Protein AF-A0A9J5YJF2-F1 (afdb_monomer_lite)

Secondary structure (DSSP, 8-state):
---------------PPP---SSS----------TT--------PPPPSS--SSHHHHHHHHHHHHHHHHHHHHHHHHHHT----EEE--TT-SSPEEES-HHHHHHHHHHHHHHHHHT-

Structure (mmCIF, N/CA/C/O backbone):
data_AF-A0A9J5YJF2-F1
#
_entry.id   AF-A0A9J5YJF2-F1
#
loop_
_atom_site.group_PDB
_atom_site.id
_atom_site.type_symbol
_atom_site.label_atom_id
_atom_site.label_alt_id
_atom_site.label_comp_id
_atom_site.label_asym_id
_atom_site.label_entity_id
_atom_site.label_seq_id
_atom_site.pdbx_PDB_ins_code
_atom_site.Cartn_x
_atom_site.Cartn_y
_atom_site.Cartn_z
_atom_site.occupancy
_atom_site.B_iso_or_equiv
_atom_site.auth_seq_id
_atom_site.auth_comp_id
_atom_site.auth_asym_id
_atom_site.auth_atom_id
_atom_site.pdbx_PDB_model_num
ATOM 1 N N . MET A 1 1 ? 11.697 30.701 18.323 1.00 33.25 1 MET A N 1
ATOM 2 C CA . MET A 1 1 ? 12.365 30.904 17.021 1.00 33.25 1 MET A CA 1
ATOM 3 C C . MET A 1 1 ? 13.288 29.719 16.757 1.00 33.25 1 MET A C 1
ATOM 5 O O . MET A 1 1 ? 14.218 29.516 17.514 1.00 33.25 1 MET A O 1
ATOM 9 N N . ILE A 1 2 ? 12.909 28.908 15.764 1.00 35.19 2 ILE A N 1
ATOM 10 C CA . ILE A 1 2 ? 13.701 28.063 14.846 1.00 35.19 2 ILE A CA 1
ATOM 11 C C . ILE A 1 2 ? 14.996 27.413 15.381 1.00 35.19 2 ILE A C 1
ATOM 13 O O . ILE A 1 2 ? 16.031 28.057 15.508 1.00 35.19 2 ILE A O 1
ATOM 17 N N . HIS A 1 3 ? 14.948 26.087 15.540 1.00 31.38 3 HIS A N 1
ATOM 18 C CA . HIS A 1 3 ? 16.114 25.196 15.555 1.00 31.38 3 HIS A CA 1
ATOM 19 C C . HIS A 1 3 ? 16.617 24.929 14.124 1.00 31.38 3 HIS A C 1
ATOM 21 O O . HIS A 1 3 ? 15.805 24.555 13.275 1.00 31.38 3 HIS A O 1
ATOM 27 N N . PRO A 1 4 ? 17.941 24.970 13.873 1.00 45.94 4 PRO A N 1
ATOM 28 C CA . PRO A 1 4 ? 18.526 24.256 12.747 1.00 45.94 4 PRO A CA 1
ATOM 29 C C . PRO A 1 4 ? 19.746 23.440 13.198 1.00 45.94 4 PRO A C 1
ATOM 31 O O . PRO A 1 4 ? 20.885 23.884 13.116 1.00 45.94 4 PRO A O 1
ATOM 34 N N . TYR A 1 5 ? 19.508 22.209 13.640 1.00 37.59 5 TYR A N 1
ATOM 35 C CA . TYR A 1 5 ? 20.526 21.161 13.637 1.00 37.59 5 TYR A CA 1
ATOM 36 C C . TYR A 1 5 ? 19.923 19.957 12.931 1.00 37.59 5 TYR A C 1
ATOM 38 O O . TYR A 1 5 ? 19.208 19.187 13.551 1.00 37.59 5 TYR A O 1
ATOM 46 N N . LEU A 1 6 ? 20.170 19.834 11.625 1.00 34.56 6 LEU A N 1
ATOM 47 C CA . LEU A 1 6 ? 20.184 18.549 10.918 1.00 34.56 6 LEU A CA 1
ATOM 48 C C . LEU A 1 6 ? 20.951 18.711 9.589 1.00 34.56 6 LEU A C 1
ATOM 50 O O . LEU A 1 6 ? 20.425 18.582 8.489 1.00 34.56 6 LEU A O 1
ATOM 54 N N . ASN A 1 7 ? 22.240 19.025 9.713 1.00 38.19 7 ASN A N 1
ATOM 55 C CA . ASN A 1 7 ? 23.231 18.616 8.725 1.00 38.19 7 ASN A CA 1
ATOM 56 C C . ASN A 1 7 ? 23.476 17.124 8.958 1.00 38.19 7 ASN A C 1
ATOM 58 O O . ASN A 1 7 ? 24.159 16.807 9.920 1.00 38.19 7 ASN A O 1
ATOM 62 N N . LEU A 1 8 ? 22.928 16.223 8.139 1.00 35.22 8 LEU A N 1
ATOM 63 C CA . LEU A 1 8 ? 23.430 14.848 8.006 1.00 35.22 8 LEU A CA 1
ATOM 64 C C . LEU A 1 8 ? 22.941 14.237 6.680 1.00 35.22 8 LEU A C 1
ATOM 66 O O . LEU A 1 8 ? 21.756 13.995 6.473 1.00 35.22 8 LEU A O 1
ATOM 70 N N . PHE A 1 9 ? 23.917 13.969 5.811 1.00 32.31 9 PHE A N 1
ATOM 71 C CA . PHE A 1 9 ? 23.898 12.983 4.727 1.00 32.31 9 PHE A CA 1
ATOM 72 C C . PHE A 1 9 ? 22.922 13.201 3.560 1.00 32.31 9 PHE A C 1
ATOM 74 O O . PHE A 1 9 ? 21.979 12.446 3.325 1.00 32.31 9 PHE A O 1
ATOM 81 N N . GLN A 1 10 ? 23.278 14.155 2.693 1.00 34.59 10 GLN A N 1
ATOM 82 C CA . GLN A 1 10 ? 22.983 14.020 1.267 1.00 34.59 10 GLN A CA 1
ATOM 83 C C . GLN A 1 10 ? 23.737 12.798 0.720 1.00 34.59 10 GLN A C 1
ATOM 85 O O . GLN A 1 10 ? 24.946 12.843 0.499 1.00 34.59 10 GLN A O 1
ATOM 90 N N . ASN A 1 11 ? 23.016 11.692 0.535 1.00 36.47 11 ASN A N 1
ATOM 91 C CA . ASN A 1 11 ? 23.520 10.463 -0.075 1.00 36.47 11 ASN A CA 1
ATOM 92 C C . ASN A 1 11 ? 23.958 10.720 -1.528 1.00 36.47 11 ASN A C 1
ATOM 94 O O . ASN A 1 11 ? 23.170 10.614 -2.467 1.00 36.47 11 ASN A O 1
ATOM 98 N N . ARG A 1 12 ? 25.235 11.064 -1.708 1.00 37.47 12 ARG A N 1
ATOM 99 C CA . ARG A 1 12 ? 25.910 11.223 -2.999 1.00 37.47 12 ARG A CA 1
ATOM 100 C C . ARG A 1 12 ? 26.502 9.869 -3.406 1.00 37.47 12 ARG A C 1
ATOM 102 O O . ARG A 1 12 ? 27.660 9.591 -3.123 1.00 37.47 12 ARG A O 1
ATOM 109 N N . LEU A 1 13 ? 25.710 9.001 -4.037 1.00 38.19 13 LEU A N 1
ATOM 110 C CA . LEU A 1 13 ? 26.242 7.778 -4.648 1.00 38.19 13 LEU A CA 1
ATOM 111 C C . LEU A 1 13 ? 26.834 8.137 -6.021 1.00 38.19 13 LEU A C 1
ATOM 113 O O . LEU A 1 13 ? 26.092 8.456 -6.948 1.00 38.19 13 LEU A O 1
ATOM 117 N N . ILE A 1 14 ? 28.163 8.122 -6.148 1.00 42.97 14 ILE A N 1
ATOM 118 C CA . ILE A 1 14 ? 28.860 8.329 -7.426 1.00 42.97 14 ILE A CA 1
ATOM 119 C C . ILE A 1 14 ? 29.181 6.951 -8.012 1.00 42.97 14 ILE A C 1
ATOM 121 O O . ILE A 1 14 ? 30.022 6.236 -7.477 1.00 42.97 14 ILE A O 1
ATOM 125 N N . LEU A 1 15 ? 28.530 6.577 -9.116 1.00 41.81 15 LEU A N 1
ATOM 126 C CA . LEU A 1 15 ? 28.962 5.449 -9.946 1.00 41.81 15 LEU A CA 1
ATOM 127 C C . LEU A 1 15 ? 29.658 6.005 -11.188 1.00 41.81 15 LEU A C 1
ATOM 129 O O . LEU A 1 15 ? 29.008 6.523 -12.095 1.00 41.81 15 LEU A O 1
ATOM 133 N N . GLY A 1 16 ? 30.987 5.916 -11.214 1.00 34.94 16 GLY A N 1
ATOM 134 C CA . GLY A 1 16 ? 31.781 6.254 -12.392 1.00 34.94 16 GLY A CA 1
ATOM 135 C C . GLY A 1 16 ? 31.724 5.124 -13.417 1.00 34.94 16 GLY A C 1
ATOM 136 O O . GLY A 1 16 ? 31.980 3.970 -13.079 1.00 34.94 16 GLY A O 1
ATOM 137 N N . LYS A 1 17 ? 31.408 5.437 -14.678 1.00 42.09 17 LYS A N 1
ATOM 138 C CA . LYS A 1 17 ? 31.687 4.528 -15.797 1.00 42.09 17 LYS A CA 1
ATOM 139 C C . LYS A 1 17 ? 33.017 4.917 -16.431 1.00 42.09 17 LYS A C 1
ATOM 141 O O . LYS A 1 17 ? 33.224 6.074 -16.777 1.00 42.09 17 LYS A O 1
ATOM 146 N N . TYR A 1 18 ? 3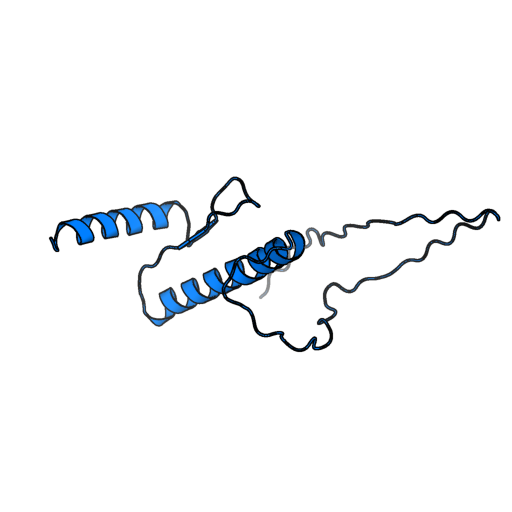3.897 3.937 -16.582 1.00 38.47 18 TYR A N 1
ATOM 147 C CA . TYR A 1 18 ? 35.182 4.067 -17.262 1.00 38.47 18 TYR A CA 1
ATOM 148 C C . TYR A 1 18 ? 35.030 3.734 -18.752 1.00 38.47 18 TYR A C 1
ATOM 150 O O . TYR A 1 18 ? 34.337 2.777 -19.105 1.00 38.47 18 TYR A O 1
ATOM 158 N N . LYS A 1 19 ? 35.698 4.493 -19.628 1.00 44.03 19 LYS A N 1
ATOM 159 C CA . LYS A 1 19 ? 35.888 4.133 -21.038 1.00 44.03 19 LYS A CA 1
ATOM 160 C C . LYS A 1 19 ? 37.356 4.344 -21.413 1.00 44.03 19 LYS A C 1
ATOM 162 O O . LYS A 1 19 ? 37.832 5.474 -21.404 1.00 44.03 19 LYS A O 1
ATOM 167 N N . SER A 1 20 ? 38.053 3.251 -21.725 1.00 38.44 20 SER A N 1
ATOM 168 C CA . SER A 1 20 ? 39.411 3.273 -22.284 1.00 38.44 20 SER A CA 1
ATOM 169 C C . SER A 1 20 ? 39.363 3.550 -23.782 1.00 38.44 20 SER A C 1
ATOM 171 O O . SER A 1 20 ? 38.505 3.001 -24.475 1.00 38.44 20 SER A O 1
ATOM 173 N N . ASN A 1 21 ? 40.295 4.350 -24.295 1.00 47.34 21 ASN A N 1
ATOM 174 C CA . ASN A 1 21 ? 40.607 4.391 -25.720 1.00 47.34 21 ASN A CA 1
ATOM 175 C C . ASN A 1 21 ? 42.133 4.415 -25.902 1.00 47.34 21 ASN A C 1
ATOM 177 O O . ASN A 1 21 ? 42.834 5.030 -25.100 1.00 47.34 21 ASN A O 1
ATOM 181 N N . ASN A 1 22 ? 42.621 3.764 -26.960 1.00 53.06 22 ASN A N 1
ATOM 182 C CA . ASN A 1 22 ? 44.011 3.342 -27.198 1.00 53.06 22 ASN A CA 1
ATOM 183 C C . ASN A 1 22 ? 45.071 4.455 -27.319 1.00 53.06 22 ASN A C 1
ATOM 185 O O . ASN A 1 22 ? 46.227 4.156 -27.584 1.00 53.06 22 ASN A O 1
ATOM 189 N N . ASN A 1 23 ? 44.720 5.717 -27.077 1.00 54.06 23 ASN A N 1
ATOM 190 C CA . ASN A 1 23 ? 45.652 6.841 -27.088 1.00 54.06 23 ASN A CA 1
ATOM 191 C C . ASN A 1 23 ? 45.575 7.584 -25.747 1.00 54.06 23 ASN A C 1
ATOM 193 O O . ASN A 1 23 ? 45.065 8.700 -25.702 1.00 54.06 23 ASN A O 1
ATOM 197 N N . ASN A 1 24 ? 46.003 6.920 -24.663 1.00 48.81 24 ASN A N 1
ATOM 198 C CA . ASN A 1 24 ? 46.395 7.433 -23.334 1.00 48.81 24 ASN A CA 1
ATOM 199 C C . ASN A 1 24 ? 45.870 8.821 -22.899 1.00 48.81 24 ASN A C 1
ATOM 201 O O . ASN A 1 24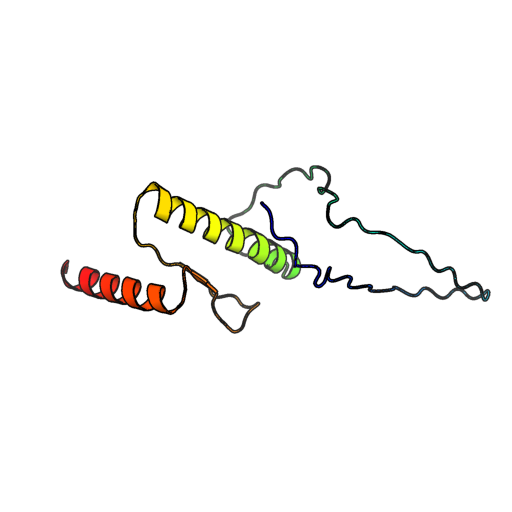 ? 46.617 9.642 -22.370 1.00 48.81 24 ASN A O 1
ATOM 205 N N . LYS A 1 25 ? 44.572 9.087 -23.064 1.00 41.56 25 LYS A N 1
ATOM 206 C CA . LYS A 1 25 ? 43.917 10.298 -22.567 1.00 41.56 25 LYS A CA 1
ATOM 207 C C . LYS A 1 25 ? 42.673 9.893 -21.791 1.00 41.56 25 LYS A C 1
ATOM 209 O O . LYS A 1 25 ? 41.634 9.584 -22.366 1.00 41.56 25 LYS A O 1
ATOM 214 N N . VAL A 1 26 ? 42.805 9.872 -20.468 1.00 41.47 26 VAL A N 1
ATOM 215 C CA . VAL A 1 26 ? 41.693 9.663 -19.536 1.00 41.47 26 VAL A CA 1
ATOM 216 C C . VAL A 1 26 ? 41.007 11.013 -19.337 1.00 41.47 26 VAL A C 1
ATOM 218 O O . VAL A 1 26 ? 41.597 11.925 -18.765 1.00 41.47 26 VAL A O 1
ATOM 221 N N . ILE A 1 27 ? 39.781 11.165 -19.838 1.00 39.94 27 ILE A N 1
ATOM 222 C CA . ILE A 1 27 ? 38.960 12.360 -19.608 1.00 39.94 27 ILE A CA 1
ATOM 223 C C . ILE A 1 27 ? 37.934 12.014 -18.524 1.00 39.94 27 ILE A C 1
ATOM 225 O O . ILE A 1 27 ? 37.120 11.108 -18.699 1.00 39.94 27 ILE A O 1
ATOM 229 N N . LEU A 1 28 ? 38.000 12.714 -17.389 1.00 39.44 28 LEU A N 1
ATOM 230 C CA . LEU A 1 28 ? 36.980 12.668 -16.342 1.00 39.44 28 LEU A CA 1
ATOM 231 C C . LEU A 1 28 ? 35.817 13.574 -16.756 1.00 39.44 28 LEU A C 1
ATOM 233 O O . LEU A 1 28 ? 35.844 14.775 -16.512 1.00 39.44 28 LEU A O 1
ATOM 237 N N . GLU A 1 29 ? 34.788 13.000 -17.368 1.00 41.25 29 GLU A N 1
ATOM 238 C CA . GLU A 1 29 ? 33.528 13.712 -17.600 1.00 41.25 29 GLU A CA 1
ATOM 239 C C . GLU A 1 29 ? 32.682 13.675 -16.315 1.00 41.25 29 GLU A C 1
ATOM 241 O O . GLU A 1 29 ? 32.047 12.668 -15.985 1.00 41.25 29 GLU A O 1
ATOM 246 N N . GLN A 1 30 ? 32.695 14.769 -15.546 1.00 38.19 30 GLN A N 1
ATOM 247 C CA . GLN A 1 30 ? 31.791 14.963 -14.410 1.00 38.19 30 GLN A CA 1
ATOM 248 C C . GLN A 1 30 ? 30.397 15.337 -14.923 1.00 38.19 30 GLN A C 1
ATOM 250 O O . GLN A 1 30 ? 30.139 16.479 -15.292 1.00 38.19 30 GLN A O 1
ATOM 255 N N . THR A 1 31 ? 29.460 14.392 -14.890 1.00 42.34 31 THR A N 1
ATOM 256 C CA . THR A 1 31 ? 28.042 14.693 -15.122 1.00 42.34 31 THR A CA 1
ATOM 257 C C . THR A 1 31 ? 27.339 14.935 -13.786 1.00 42.34 31 THR A C 1
ATOM 259 O O . THR A 1 31 ? 27.174 14.037 -12.961 1.00 42.34 31 THR A O 1
ATOM 262 N N . HIS A 1 32 ? 26.923 16.179 -13.545 1.00 35.44 32 HIS A N 1
ATOM 263 C CA . HIS A 1 32 ? 26.027 16.515 -12.441 1.00 35.44 32 HIS A CA 1
ATOM 264 C C . HIS A 1 32 ? 24.595 16.130 -12.828 1.00 35.44 32 HIS A C 1
ATOM 266 O O . HIS A 1 32 ? 23.934 16.847 -13.575 1.00 35.44 32 HIS A O 1
ATOM 272 N N . ILE A 1 33 ? 24.088 15.010 -12.311 1.00 43.03 33 ILE A N 1
ATOM 273 C CA . ILE A 1 33 ? 22.655 14.706 -12.401 1.00 43.03 33 ILE A CA 1
ATOM 274 C C . ILE A 1 33 ? 21.963 15.401 -11.226 1.00 43.03 33 ILE A C 1
ATOM 276 O O . ILE A 1 33 ? 22.083 14.981 -10.075 1.00 43.03 33 ILE A O 1
ATOM 280 N N . SER A 1 34 ? 21.242 16.483 -11.516 1.00 38.84 34 SER A N 1
ATOM 281 C CA . SER A 1 34 ? 20.263 17.053 -10.588 1.00 38.84 34 SER A CA 1
ATOM 282 C C . SER A 1 34 ? 19.181 16.005 -10.304 1.00 38.84 34 SER A C 1
ATOM 284 O O . SER A 1 34 ? 18.462 15.590 -11.210 1.00 38.84 34 SER A O 1
ATOM 286 N N . LEU A 1 35 ? 19.021 15.596 -9.040 1.00 44.09 35 LEU A N 1
ATOM 287 C CA . LEU A 1 35 ? 17.933 14.706 -8.596 1.00 44.09 35 LEU A CA 1
ATOM 288 C C . LEU A 1 35 ? 16.536 15.364 -8.672 1.00 44.09 35 LEU A C 1
ATOM 290 O O . LEU A 1 35 ? 15.544 14.734 -8.311 1.00 44.09 35 LEU A O 1
ATOM 294 N N . TYR A 1 36 ? 16.448 16.601 -9.176 1.00 42.12 36 TYR A N 1
ATOM 295 C CA . TYR A 1 36 ? 15.204 17.332 -9.422 1.00 42.12 36 TYR A CA 1
ATOM 296 C C . TYR A 1 36 ? 15.021 17.732 -10.892 1.00 42.12 36 TYR A C 1
ATOM 298 O O . TYR A 1 36 ? 14.314 18.697 -11.180 1.00 42.12 36 TYR A O 1
ATOM 306 N N . SER A 1 37 ? 15.588 16.990 -11.853 1.00 39.88 37 SER A N 1
ATOM 307 C CA . SER A 1 37 ? 15.015 17.035 -13.202 1.00 39.88 37 SER A CA 1
ATOM 308 C C . SER A 1 37 ? 13.624 16.402 -13.123 1.00 39.88 37 SER A C 1
ATOM 310 O O . SER A 1 37 ? 13.497 15.179 -13.008 1.00 39.88 37 SER A O 1
ATOM 312 N N . SER A 1 38 ? 12.571 17.219 -13.137 1.00 47.41 38 SER A N 1
ATOM 313 C CA . SER A 1 38 ? 11.246 16.712 -13.481 1.00 47.41 38 SER A CA 1
ATOM 314 C C . SER A 1 38 ? 11.399 16.005 -14.832 1.00 47.41 38 SER A C 1
ATOM 316 O O . SER A 1 38 ? 11.910 16.617 -15.773 1.00 47.41 38 SER A O 1
ATOM 318 N N . PRO A 1 39 ? 11.082 14.701 -14.944 1.00 49.62 39 PRO A N 1
ATOM 319 C CA . PRO A 1 39 ? 11.144 14.061 -16.240 1.00 49.62 39 PRO A CA 1
ATOM 320 C C . PRO A 1 39 ? 10.165 14.817 -17.133 1.00 49.62 39 PRO A C 1
ATOM 322 O O . PRO A 1 39 ? 8.973 14.883 -16.817 1.00 49.62 39 PRO A O 1
ATOM 325 N N . LEU A 1 40 ? 10.711 15.428 -18.192 1.00 46.34 40 LEU A N 1
ATOM 326 C CA . LEU A 1 40 ? 10.000 15.958 -19.353 1.00 46.34 40 LEU A CA 1
ATOM 327 C C . LEU A 1 40 ? 8.745 15.123 -19.575 1.00 46.34 40 LEU A C 1
ATOM 329 O O . LEU A 1 40 ? 8.845 13.898 -19.536 1.00 46.34 40 LEU A O 1
ATOM 333 N N . ALA A 1 41 ? 7.594 15.780 -19.734 1.00 49.59 41 ALA A N 1
ATOM 334 C CA . ALA A 1 41 ? 6.273 15.167 -19.787 1.00 49.59 41 ALA A CA 1
ATOM 335 C C . ALA A 1 41 ? 6.200 14.023 -20.817 1.00 49.59 41 ALA A C 1
ATOM 337 O O . ALA A 1 41 ? 5.735 14.195 -21.939 1.00 49.59 41 ALA A O 1
ATOM 338 N N . MET A 1 42 ? 6.643 12.830 -20.417 1.00 55.62 42 MET A N 1
ATOM 339 C CA . MET A 1 42 ? 6.353 11.582 -21.091 1.00 55.62 42 MET A CA 1
ATOM 340 C C . MET A 1 42 ? 4.851 11.418 -20.964 1.00 55.62 42 MET A C 1
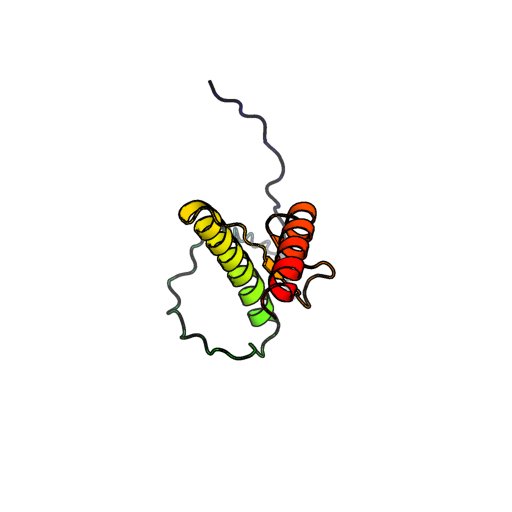ATOM 342 O O . MET A 1 42 ? 4.315 11.327 -19.852 1.00 55.62 42 MET A O 1
ATOM 346 N N . SER A 1 43 ? 4.175 11.435 -22.108 1.00 59.47 43 SER A N 1
ATOM 347 C CA . SER A 1 43 ? 2.769 11.083 -22.223 1.00 59.47 43 SER A CA 1
ATOM 348 C C . SER A 1 43 ? 2.484 9.879 -21.327 1.00 59.47 43 SER A C 1
ATOM 350 O O . SER A 1 43 ? 3.133 8.835 -21.436 1.00 59.47 43 SER A O 1
ATOM 352 N N . ARG A 1 44 ? 1.559 10.040 -20.377 1.00 72.56 44 ARG A N 1
ATOM 353 C CA . ARG A 1 44 ? 1.170 8.956 -19.476 1.00 72.56 44 ARG A CA 1
ATOM 354 C C . ARG A 1 44 ? 0.513 7.866 -20.315 1.00 72.56 44 ARG A C 1
ATOM 356 O O . ARG A 1 44 ? -0.647 8.007 -20.690 1.00 72.56 44 ARG A O 1
ATOM 363 N N . ASN A 1 45 ? 1.241 6.792 -20.600 1.00 78.88 45 ASN A N 1
ATOM 364 C CA . ASN A 1 45 ? 0.656 5.625 -21.246 1.00 78.88 45 ASN A CA 1
ATOM 365 C C . ASN A 1 45 ? -0.443 5.047 -20.347 1.00 78.88 45 ASN A C 1
ATOM 367 O O . ASN A 1 45 ? -0.281 4.952 -19.124 1.00 78.88 45 ASN A O 1
ATOM 371 N N . LYS A 1 46 ? -1.574 4.676 -20.956 1.00 84.62 46 LYS A N 1
ATOM 372 C CA . LYS A 1 46 ? -2.669 4.000 -20.257 1.00 84.62 46 LYS A CA 1
ATOM 373 C C . LYS A 1 46 ? -2.128 2.716 -19.628 1.00 84.62 46 LYS A C 1
ATOM 375 O O . LYS A 1 46 ? -1.518 1.893 -20.303 1.00 84.62 46 LYS A O 1
ATOM 380 N N . VAL A 1 47 ? -2.344 2.558 -18.327 1.00 85.25 47 VAL A N 1
ATOM 381 C CA . VAL A 1 47 ? -1.945 1.353 -17.596 1.00 85.25 47 VAL A CA 1
ATOM 382 C C . VAL A 1 47 ? -2.943 0.238 -17.899 1.00 85.25 47 VAL A C 1
ATOM 384 O O . VAL A 1 47 ? -4.147 0.437 -17.758 1.00 85.25 47 VAL A O 1
ATOM 387 N N . ILE A 1 48 ? -2.435 -0.934 -18.277 1.00 91.25 48 ILE A N 1
ATOM 388 C CA . ILE A 1 48 ? -3.207 -2.179 -18.338 1.00 91.25 48 ILE A CA 1
ATOM 389 C C . ILE A 1 48 ? -3.210 -2.800 -16.933 1.00 91.25 48 ILE A C 1
ATOM 391 O O . ILE A 1 48 ? -2.171 -2.839 -16.269 1.00 91.25 48 ILE A O 1
ATOM 395 N N . PHE A 1 49 ? -4.370 -3.255 -16.455 1.00 91.25 49 PHE A N 1
ATOM 396 C CA . PHE A 1 49 ? -4.511 -3.920 -15.154 1.00 91.25 49 PHE A CA 1
ATOM 397 C C . PHE A 1 49 ? -4.138 -5.405 -15.241 1.00 91.25 49 PHE A C 1
ATOM 399 O O . PHE A 1 49 ? -4.955 -6.286 -15.003 1.00 91.25 49 PHE A O 1
ATOM 406 N N . SER A 1 50 ? -2.886 -5.665 -15.597 1.00 94.75 50 SER A N 1
ATOM 407 C CA . SER A 1 50 ? -2.269 -6.990 -15.633 1.00 94.75 50 SER A CA 1
ATOM 408 C C . SER A 1 50 ? -0.906 -6.947 -14.940 1.00 94.75 50 SER A C 1
ATOM 410 O O . SER A 1 50 ? -0.427 -5.876 -14.538 1.00 94.75 50 SER A O 1
ATOM 412 N N . LEU A 1 51 ? -0.263 -8.107 -14.787 1.00 93.12 51 LEU A N 1
ATOM 413 C CA . LEU A 1 51 ? 1.126 -8.156 -14.343 1.00 93.12 51 LEU A CA 1
ATOM 414 C C . LEU A 1 51 ? 2.005 -7.366 -15.329 1.00 93.12 51 LEU A C 1
ATOM 416 O O . LEU A 1 51 ? 1.844 -7.456 -16.543 1.00 93.12 51 LEU A O 1
ATOM 420 N N . ILE A 1 52 ? 2.919 -6.550 -14.799 1.00 95.00 52 ILE A N 1
ATOM 421 C CA . ILE A 1 52 ? 3.947 -5.896 -15.614 1.00 95.00 52 ILE A CA 1
ATOM 422 C C . ILE A 1 52 ? 5.040 -6.935 -15.834 1.00 95.00 52 ILE A C 1
ATOM 424 O O . ILE A 1 52 ? 5.735 -7.264 -14.878 1.00 95.00 52 ILE A O 1
ATOM 428 N N . GLU A 1 53 ? 5.187 -7.444 -17.054 1.00 95.88 53 GLU A N 1
ATOM 429 C CA . GLU A 1 53 ? 6.129 -8.532 -17.358 1.00 95.88 53 GLU A CA 1
ATOM 430 C C . GLU A 1 53 ? 7.589 -8.140 -17.090 1.00 95.88 53 GLU A C 1
ATOM 432 O O . GLU A 1 53 ? 8.331 -8.863 -16.420 1.00 95.88 53 GLU A O 1
ATOM 437 N N . ASN A 1 54 ? 7.988 -6.937 -17.519 1.00 94.44 54 ASN A N 1
ATOM 438 C CA . ASN A 1 54 ? 9.330 -6.417 -17.280 1.00 94.44 54 ASN A CA 1
ATOM 439 C C . ASN A 1 54 ? 9.571 -6.193 -15.776 1.00 94.44 54 ASN A C 1
ATOM 441 O O . ASN A 1 54 ? 8.905 -5.380 -15.133 1.00 94.44 54 ASN A O 1
ATOM 445 N N . GLU A 1 55 ? 10.552 -6.895 -15.208 1.00 96.06 55 GLU A N 1
ATOM 446 C CA . GLU A 1 55 ? 10.832 -6.851 -13.773 1.00 96.06 55 GLU A CA 1
ATOM 447 C C . GLU A 1 55 ? 11.293 -5.475 -13.277 1.00 96.06 55 GLU A C 1
ATOM 449 O O . GLU A 1 55 ? 10.877 -5.038 -12.198 1.00 96.06 55 GLU A O 1
ATOM 454 N N . THR A 1 56 ? 12.123 -4.773 -14.049 1.00 95.81 56 THR A N 1
ATOM 455 C CA . THR A 1 56 ? 12.617 -3.438 -13.693 1.00 95.81 56 THR A CA 1
ATOM 456 C C . THR A 1 56 ? 11.464 -2.441 -13.639 1.00 95.81 56 THR A C 1
ATOM 458 O O . THR A 1 56 ? 11.307 -1.734 -12.636 1.00 95.81 56 THR A O 1
ATOM 461 N N . ASP A 1 57 ? 10.605 -2.440 -14.658 1.00 93.88 57 ASP A N 1
ATOM 462 C CA . ASP A 1 57 ? 9.423 -1.575 -14.709 1.00 93.88 57 ASP A CA 1
ATOM 463 C C . ASP A 1 57 ? 8.422 -1.934 -13.613 1.00 93.88 57 ASP A C 1
ATOM 465 O O . ASP A 1 57 ? 7.867 -1.049 -12.953 1.00 93.88 57 ASP A O 1
ATOM 469 N N . ARG A 1 58 ? 8.241 -3.232 -13.345 1.00 95.25 58 ARG A N 1
ATOM 470 C CA . ARG A 1 58 ? 7.407 -3.728 -12.247 1.00 95.25 58 ARG A CA 1
ATOM 471 C C . ARG A 1 58 ? 7.927 -3.243 -10.896 1.00 95.25 58 ARG A C 1
ATOM 473 O O . ARG A 1 58 ? 7.135 -2.754 -10.089 1.00 95.25 58 ARG A O 1
ATOM 480 N N . LYS A 1 59 ? 9.244 -3.269 -10.666 1.00 95.31 59 LYS A N 1
ATOM 481 C CA . LYS A 1 59 ? 9.883 -2.778 -9.432 1.00 95.31 59 LYS A CA 1
ATOM 482 C C . LYS A 1 59 ? 9.743 -1.265 -9.272 1.00 95.31 59 LYS A C 1
ATOM 484 O O . LYS A 1 59 ? 9.432 -0.791 -8.176 1.00 95.31 59 LYS A O 1
ATOM 489 N N . VAL A 1 60 ? 9.929 -0.492 -10.343 1.00 94.81 60 VAL A N 1
ATOM 490 C CA . VAL A 1 60 ? 9.728 0.971 -10.331 1.00 94.81 60 VAL A CA 1
ATOM 491 C C . VAL A 1 60 ? 8.258 1.316 -10.085 1.00 94.81 60 VAL A C 1
ATOM 493 O O . VAL A 1 60 ? 7.952 2.177 -9.254 1.00 94.81 60 VAL A O 1
ATOM 496 N N . SER A 1 61 ? 7.347 0.620 -10.763 1.00 94.44 61 SER A N 1
ATOM 497 C CA . SER A 1 61 ? 5.903 0.766 -10.597 1.00 94.44 61 SER A CA 1
ATOM 498 C C . SER A 1 61 ? 5.470 0.432 -9.170 1.00 94.44 61 SER A C 1
ATOM 500 O O . SER A 1 61 ? 4.805 1.253 -8.541 1.00 94.44 61 SER A O 1
ATOM 502 N N . TYR A 1 62 ? 5.927 -0.695 -8.610 1.00 95.81 62 TYR A N 1
ATOM 503 C CA . TYR A 1 62 ? 5.712 -1.061 -7.208 1.00 95.81 62 TYR A CA 1
ATOM 504 C C . TYR A 1 62 ? 6.169 0.063 -6.277 1.00 95.81 62 TYR A C 1
ATOM 506 O O . TYR A 1 62 ? 5.373 0.553 -5.474 1.00 95.81 62 TYR A O 1
ATOM 514 N N . LYS A 1 63 ? 7.412 0.545 -6.431 1.00 94.81 63 LYS A N 1
ATOM 515 C CA . LYS A 1 63 ? 7.966 1.624 -5.597 1.00 94.81 63 LYS A CA 1
ATOM 516 C C . LYS A 1 63 ? 7.103 2.890 -5.617 1.00 94.81 63 LYS A C 1
ATOM 518 O O . LYS A 1 63 ? 6.867 3.473 -4.567 1.00 94.81 63 LYS A O 1
ATOM 523 N N . LYS A 1 64 ? 6.588 3.293 -6.779 1.00 94.75 64 LYS A N 1
ATOM 524 C CA . LYS A 1 64 ? 5.722 4.480 -6.896 1.00 94.75 64 LYS A CA 1
ATOM 525 C C . LYS A 1 64 ? 4.306 4.226 -6.364 1.00 94.75 64 LYS A C 1
ATOM 527 O O . LYS A 1 64 ? 3.772 5.046 -5.618 1.00 94.75 64 LYS A O 1
ATOM 532 N N . ARG A 1 65 ? 3.689 3.103 -6.744 1.00 95.44 65 ARG A N 1
ATOM 533 C CA . ARG A 1 65 ? 2.286 2.793 -6.430 1.00 95.44 65 ARG A CA 1
ATOM 534 C C . ARG A 1 65 ? 2.068 2.499 -4.953 1.00 95.44 65 ARG A C 1
ATO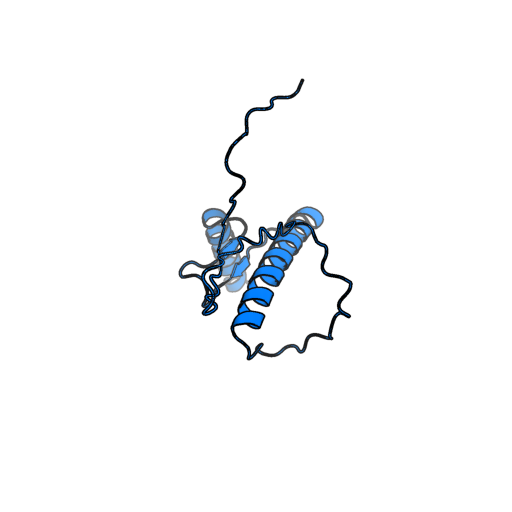M 536 O O . ARG A 1 65 ? 1.099 3.019 -4.415 1.00 95.44 65 ARG A O 1
ATOM 543 N N . HIS A 1 66 ? 2.947 1.742 -4.288 1.00 95.62 66 HIS A N 1
ATOM 544 C CA . HIS A 1 66 ? 2.749 1.435 -2.865 1.00 95.62 66 HIS A CA 1
ATOM 545 C C . HIS A 1 66 ? 2.826 2.707 -2.004 1.00 95.62 66 HIS A C 1
ATOM 547 O O . HIS A 1 66 ? 1.963 2.919 -1.163 1.00 95.62 66 HIS A O 1
ATOM 553 N N . ILE A 1 67 ? 3.764 3.621 -2.286 1.00 96.56 67 ILE A N 1
ATOM 554 C CA . ILE A 1 67 ? 3.829 4.930 -1.610 1.00 96.56 67 ILE A CA 1
ATOM 555 C C . ILE A 1 67 ? 2.542 5.728 -1.859 1.00 96.56 67 ILE A C 1
ATOM 557 O O . ILE A 1 67 ? 1.981 6.311 -0.934 1.00 96.56 67 ILE A O 1
ATOM 561 N N . GLY A 1 68 ? 2.061 5.759 -3.106 1.00 96.75 68 GLY A N 1
ATOM 562 C CA . GLY A 1 68 ? 0.813 6.442 -3.454 1.00 96.75 68 GLY A CA 1
ATOM 563 C C . GLY A 1 68 ? -0.415 5.847 -2.760 1.00 96.75 68 GLY A C 1
ATOM 564 O O . GLY A 1 68 ? -1.282 6.599 -2.319 1.00 96.75 68 GLY A O 1
ATOM 565 N N . LEU A 1 69 ? -0.473 4.521 -2.632 1.00 97.12 69 LEU A N 1
ATOM 566 C CA . LEU A 1 69 ? -1.524 3.805 -1.911 1.00 97.12 69 LEU A CA 1
ATOM 567 C C . LEU A 1 69 ? -1.529 4.191 -0.430 1.00 97.12 69 LEU A C 1
ATOM 569 O O . LEU A 1 69 ? -2.565 4.615 0.069 1.00 97.12 69 LEU A O 1
ATOM 573 N N . LEU A 1 70 ? -0.372 4.135 0.238 1.00 96.75 70 LEU A N 1
ATOM 574 C CA . LEU A 1 70 ? -0.257 4.479 1.659 1.00 96.75 70 LEU A CA 1
ATOM 575 C C . LEU A 1 70 ? -0.651 5.935 1.938 1.00 96.75 70 LEU A C 1
ATOM 577 O O . LEU A 1 70 ? -1.386 6.206 2.881 1.00 96.75 70 LEU A O 1
ATOM 581 N N . LYS A 1 71 ? -0.253 6.874 1.070 1.00 97.69 71 LYS A N 1
ATOM 582 C CA . LYS A 1 71 ? -0.677 8.282 1.183 1.00 97.69 71 LYS A CA 1
ATOM 583 C C . LYS A 1 71 ? -2.193 8.451 1.066 1.00 97.69 71 LYS A C 1
ATOM 585 O O . LYS A 1 71 ? -2.775 9.273 1.770 1.00 97.69 71 LYS A O 1
ATOM 590 N N . LYS A 1 72 ? -2.836 7.704 0.163 1.00 97.31 72 LYS A N 1
ATOM 591 C CA . LYS A 1 72 ? -4.297 7.733 0.015 1.00 97.31 72 LYS A CA 1
ATOM 592 C C . LYS A 1 72 ? -4.997 7.102 1.215 1.00 97.31 72 LYS A C 1
ATOM 594 O O . LYS A 1 72 ? -5.962 7.688 1.687 1.00 97.31 72 LYS A O 1
ATOM 599 N N . ALA A 1 73 ? -4.494 5.971 1.709 1.00 96.75 73 ALA A N 1
ATOM 600 C CA . ALA A 1 73 ? -5.013 5.307 2.902 1.00 96.75 73 ALA A CA 1
ATOM 601 C C . ALA A 1 73 ? -4.954 6.238 4.120 1.00 96.75 73 ALA A C 1
ATOM 603 O O . ALA A 1 73 ? -5.973 6.461 4.762 1.00 96.75 73 ALA A O 1
ATOM 604 N N . GLN A 1 74 ? -3.807 6.885 4.358 1.00 96.44 74 GLN A N 1
ATOM 605 C CA . GLN A 1 74 ? -3.661 7.874 5.427 1.00 96.44 74 GLN A CA 1
ATOM 606 C C . GLN A 1 74 ? -4.655 9.032 5.280 1.00 96.44 74 GLN A C 1
ATOM 608 O O . GLN A 1 74 ? -5.316 9.404 6.242 1.00 96.44 74 GLN A O 1
ATOM 613 N N . LYS A 1 75 ? -4.799 9.589 4.070 1.00 97.50 75 LYS A N 1
ATOM 614 C CA . LYS A 1 75 ? -5.757 10.675 3.832 1.00 97.50 75 LYS A CA 1
ATOM 615 C C . LYS A 1 75 ? -7.199 10.232 4.090 1.00 97.50 75 LYS A C 1
ATOM 617 O O . LYS A 1 75 ? -7.962 11.007 4.648 1.00 97.50 75 LYS A O 1
ATOM 622 N N . LEU A 1 76 ? -7.570 9.023 3.677 1.00 97.50 76 LEU A N 1
ATOM 623 C CA . LEU A 1 76 ? -8.914 8.489 3.882 1.00 97.50 76 LEU A CA 1
ATOM 624 C C . LEU A 1 76 ? -9.203 8.246 5.368 1.00 97.50 76 LEU A C 1
ATOM 626 O O . LEU A 1 76 ? -10.233 8.697 5.856 1.00 97.50 76 LEU A O 1
ATOM 630 N N . MET A 1 77 ? -8.261 7.625 6.083 1.00 95.94 77 MET A N 1
ATOM 631 C CA . MET A 1 77 ? -8.304 7.446 7.538 1.00 95.94 77 MET A CA 1
ATOM 632 C C . MET A 1 77 ? -8.539 8.780 8.256 1.00 95.94 77 MET A C 1
ATOM 634 O O . MET A 1 77 ? -9.405 8.866 9.116 1.00 95.94 77 MET A O 1
ATOM 638 N N . THR A 1 78 ? -7.825 9.842 7.865 1.00 95.81 78 THR A N 1
ATOM 639 C CA . THR A 1 78 ? -8.007 11.175 8.458 1.00 95.81 78 THR A CA 1
ATOM 640 C C . THR A 1 78 ? -9.324 11.844 8.059 1.00 95.81 78 THR A C 1
ATOM 642 O O . THR A 1 78 ? -9.973 12.432 8.909 1.00 95.81 78 THR A O 1
ATOM 645 N N . LEU A 1 79 ? -9.719 11.801 6.782 1.00 98.25 79 LEU A N 1
ATOM 646 C CA . LEU A 1 79 ? -10.909 12.523 6.305 1.00 98.25 79 LEU A CA 1
ATOM 647 C C . LEU A 1 79 ? -12.224 11.898 6.762 1.00 98.25 79 LEU A C 1
ATOM 649 O O . LEU A 1 79 ? -13.214 12.609 6.896 1.00 98.25 79 LEU A O 1
ATOM 653 N N . CYS A 1 80 ? -12.244 10.580 6.917 1.00 97.94 80 CYS A N 1
ATOM 654 C CA . CYS A 1 80 ? -13.446 9.847 7.288 1.00 97.94 80 CYS A CA 1
ATOM 655 C C . CYS A 1 80 ? -13.425 9.386 8.747 1.00 97.94 80 CYS A C 1
ATOM 657 O O . CYS A 1 80 ? -14.386 8.755 9.165 1.00 97.94 80 CYS A O 1
ATOM 659 N N . 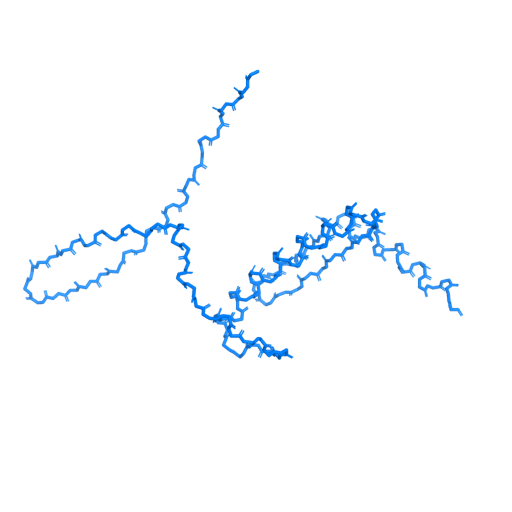GLU A 1 81 ? -12.349 9.666 9.490 1.00 96.38 81 GLU A N 1
ATOM 660 C CA . GLU A 1 81 ? -12.168 9.233 10.884 1.00 96.38 81 GLU A CA 1
ATOM 661 C C . GLU A 1 81 ? -12.357 7.713 11.063 1.00 96.38 81 GLU A C 1
ATOM 663 O O . GLU A 1 81 ? -12.938 7.239 12.035 1.00 96.38 81 GLU A O 1
ATOM 668 N N . VAL A 1 82 ? -11.860 6.931 10.098 1.00 93.25 82 VAL A N 1
ATOM 669 C CA . VAL A 1 82 ? -11.998 5.466 10.075 1.00 93.25 82 VAL A CA 1
ATOM 670 C C . VAL A 1 82 ? -10.687 4.769 10.421 1.00 93.25 82 VAL A C 1
ATOM 672 O O . VAL A 1 82 ? -9.630 5.153 9.925 1.00 93.25 82 VAL A O 1
ATOM 675 N N . GLU A 1 83 ? -10.747 3.692 11.208 1.00 91.25 83 GLU A N 1
ATOM 676 C CA . GLU A 1 83 ? -9.614 2.773 11.373 1.00 91.25 83 GLU A CA 1
ATOM 677 C C . GLU A 1 83 ? -9.386 1.987 10.066 1.00 91.25 83 GLU A C 1
ATOM 679 O O . GLU A 1 83 ? -10.324 1.459 9.468 1.00 91.25 83 GLU A O 1
ATOM 684 N N . MET A 1 84 ? -8.138 1.919 9.594 1.00 90.88 84 MET A N 1
ATOM 685 C CA . MET A 1 84 ? -7.769 1.220 8.359 1.00 90.88 84 MET A CA 1
ATOM 686 C C . MET A 1 84 ? -6.340 0.691 8.441 1.00 90.88 84 MET A C 1
ATOM 688 O O . MET A 1 84 ? -5.415 1.447 8.729 1.00 90.88 84 MET A O 1
ATOM 692 N N . ASP A 1 85 ? -6.151 -0.558 8.026 1.00 93.88 85 ASP A N 1
ATOM 693 C CA . ASP A 1 85 ? -4.829 -1.164 7.903 1.00 93.88 85 ASP A CA 1
ATOM 694 C C . ASP A 1 85 ? -4.528 -1.589 6.473 1.00 93.88 85 ASP A C 1
ATOM 696 O O . ASP A 1 85 ? -5.409 -2.000 5.714 1.00 93.88 85 ASP A O 1
ATOM 700 N N . VAL A 1 86 ? -3.247 -1.526 6.107 1.00 94.81 86 VAL A N 1
ATOM 701 C CA . VAL A 1 86 ? -2.762 -2.004 4.809 1.00 94.81 86 VAL A CA 1
ATOM 702 C C . VAL A 1 86 ? -1.508 -2.845 5.016 1.00 94.81 86 VAL A C 1
ATOM 704 O O . VAL A 1 86 ? -0.512 -2.368 5.559 1.00 94.81 86 VAL A O 1
ATOM 707 N N . ILE A 1 87 ? -1.538 -4.086 4.523 1.00 94.88 87 ILE A N 1
ATOM 708 C CA . ILE A 1 87 ? -0.395 -5.006 4.516 1.00 94.88 87 ILE A CA 1
ATOM 709 C C . ILE A 1 87 ? -0.020 -5.297 3.062 1.00 94.88 87 ILE A C 1
ATOM 711 O O . ILE A 1 87 ? -0.839 -5.784 2.283 1.00 94.88 87 ILE A O 1
ATOM 715 N N . ILE A 1 88 ? 1.220 -4.986 2.682 1.00 95.94 88 ILE A N 1
ATOM 716 C CA . ILE A 1 88 ? 1.719 -5.137 1.311 1.00 95.94 88 ILE A CA 1
ATOM 717 C C . ILE A 1 88 ? 2.901 -6.102 1.302 1.00 95.94 88 ILE A C 1
ATOM 719 O O . ILE A 1 88 ? 3.989 -5.776 1.784 1.00 95.94 88 ILE A O 1
ATOM 723 N N . TYR A 1 89 ? 2.699 -7.265 0.688 1.00 96.44 89 TYR A N 1
ATOM 724 C CA . TYR A 1 89 ? 3.764 -8.212 0.369 1.00 96.44 89 TYR A CA 1
ATOM 725 C C . TYR A 1 89 ? 4.404 -7.868 -0.974 1.00 96.44 89 TYR A C 1
ATOM 727 O O . TYR A 1 89 ? 3.761 -7.331 -1.881 1.00 96.44 89 TYR A O 1
ATOM 735 N N . SER A 1 90 ? 5.690 -8.169 -1.110 1.00 94.00 90 SER A N 1
ATOM 736 C CA . SER A 1 90 ? 6.436 -7.865 -2.323 1.00 94.00 90 SER A CA 1
ATOM 737 C C . SER A 1 90 ? 7.571 -8.856 -2.525 1.00 94.00 90 SER A C 1
ATOM 739 O O . SER A 1 90 ? 8.263 -9.153 -1.559 1.00 94.00 90 SER A O 1
ATOM 741 N N . PRO A 1 91 ? 7.865 -9.279 -3.766 1.00 95.19 91 PRO A N 1
ATOM 742 C CA . PRO A 1 91 ? 9.073 -10.055 -4.047 1.00 95.19 91 PRO A CA 1
ATOM 743 C C . PRO A 1 91 ? 10.361 -9.225 -3.881 1.00 95.19 91 PRO A C 1
ATOM 745 O O . PRO A 1 91 ? 11.459 -9.755 -3.974 1.00 95.19 91 PRO A O 1
ATOM 748 N N . TYR A 1 92 ? 10.251 -7.907 -3.671 1.00 95.12 92 TYR A N 1
ATOM 749 C CA . TYR A 1 92 ? 11.394 -6.997 -3.556 1.00 95.12 92 TYR A CA 1
ATOM 750 C C . TYR A 1 92 ? 11.815 -6.710 -2.107 1.00 95.12 92 TYR A C 1
ATOM 752 O O . TYR A 1 92 ? 12.705 -5.883 -1.898 1.00 95.12 92 TYR A O 1
ATOM 760 N N . SER A 1 93 ? 11.143 -7.310 -1.122 1.00 93.31 93 SER A N 1
ATOM 761 C CA . SER A 1 93 ? 11.382 -7.110 0.309 1.00 93.31 93 SER A CA 1
ATOM 762 C C . SER A 1 93 ? 11.040 -8.388 1.062 1.00 93.31 93 SER A C 1
ATOM 764 O O . SER A 1 93 ? 9.977 -8.954 0.836 1.00 93.31 93 SER A O 1
ATOM 766 N N . ASN A 1 94 ? 11.904 -8.808 1.984 1.00 95.06 94 ASN A N 1
ATOM 767 C CA . ASN A 1 94 ? 11.633 -9.974 2.830 1.00 95.06 94 ASN A CA 1
ATOM 768 C C . ASN A 1 94 ? 10.549 -9.676 3.875 1.00 95.06 94 ASN A C 1
ATOM 770 O O . ASN A 1 94 ? 9.811 -10.566 4.281 1.00 95.06 94 ASN A O 1
ATOM 774 N N . GLU A 1 95 ? 10.435 -8.412 4.284 1.00 93.88 95 GLU A N 1
ATOM 775 C CA . GLU A 1 95 ? 9.426 -7.963 5.237 1.00 93.88 95 GLU A CA 1
ATOM 776 C C . GLU A 1 95 ? 8.261 -7.274 4.516 1.00 93.88 95 GLU A C 1
ATOM 778 O O . GLU A 1 95 ? 8.496 -6.458 3.606 1.00 93.88 95 GLU A O 1
ATOM 783 N N . PRO A 1 96 ? 7.009 -7.552 4.920 1.00 94.12 96 PRO A N 1
ATOM 784 C CA . PRO A 1 96 ? 5.854 -6.842 4.401 1.00 94.12 96 PRO A CA 1
ATOM 785 C C . PRO A 1 96 ? 5.870 -5.382 4.853 1.00 94.12 96 PRO A C 1
ATOM 787 O O . PRO A 1 96 ? 6.278 -5.050 5.967 1.00 94.12 96 PRO A O 1
ATOM 790 N N . LYS A 1 97 ? 5.370 -4.486 4.000 1.00 94.94 97 LYS A N 1
ATOM 791 C CA . LYS A 1 97 ? 5.079 -3.115 4.425 1.00 94.94 97 LYS A CA 1
ATOM 792 C C . LYS A 1 97 ? 3.739 -3.096 5.135 1.00 94.94 97 LYS A C 1
ATOM 794 O O . LYS A 1 97 ? 2.727 -3.447 4.536 1.00 94.94 97 LYS A O 1
ATOM 799 N N . VAL A 1 98 ? 3.758 -2.673 6.392 1.00 95.81 98 VAL A N 1
ATOM 800 C CA . VAL A 1 98 ? 2.574 -2.574 7.242 1.00 95.81 98 VAL A CA 1
ATOM 801 C C . VAL A 1 98 ? 2.303 -1.109 7.546 1.00 95.81 98 VAL A C 1
ATOM 803 O O . VAL A 1 98 ? 3.196 -0.385 7.986 1.00 95.81 98 VAL A O 1
ATOM 806 N N . PHE A 1 99 ? 1.075 -0.680 7.286 1.00 94.62 99 PHE A N 1
ATOM 807 C CA . PHE A 1 99 ? 0.560 0.639 7.623 1.00 94.62 99 PHE A CA 1
ATOM 808 C C . PHE A 1 99 ? -0.666 0.483 8.530 1.00 94.62 99 PHE A C 1
ATOM 810 O O . PHE A 1 99 ? -1.495 -0.378 8.230 1.00 94.62 99 PHE A O 1
ATOM 817 N N . PRO A 1 100 ? -0.806 1.319 9.575 1.00 92.75 100 PRO A N 1
ATOM 818 C CA . PRO A 1 100 ? 0.098 2.418 9.951 1.00 92.75 100 PRO A CA 1
ATOM 819 C C . PRO A 1 100 ? 1.383 1.953 10.654 1.00 92.75 100 PRO A C 1
ATOM 821 O O . PRO A 1 100 ? 2.440 2.546 10.453 1.00 92.75 100 PRO A O 1
ATOM 824 N N . ASN A 1 101 ? 1.316 0.871 11.427 1.00 93.44 101 ASN A N 1
ATOM 825 C CA . ASN A 1 101 ? 2.462 0.143 11.972 1.00 93.44 101 ASN A CA 1
ATOM 826 C C . ASN A 1 101 ? 2.016 -1.266 12.401 1.00 93.44 101 ASN A C 1
ATOM 828 O O . ASN A 1 101 ? 0.823 -1.558 12.421 1.00 93.44 101 ASN A O 1
ATOM 832 N N . HIS A 1 102 ? 2.967 -2.132 12.761 1.00 91.69 102 HIS A N 1
ATOM 833 C CA . HIS A 1 102 ? 2.681 -3.520 13.136 1.00 91.69 102 HIS A CA 1
ATOM 834 C C . HIS A 1 102 ? 1.734 -3.661 14.336 1.00 91.69 102 HIS A C 1
ATOM 836 O O . HIS A 1 102 ? 0.871 -4.530 14.312 1.00 91.69 102 HIS A O 1
ATOM 842 N N . GLY A 1 103 ? 1.875 -2.823 15.367 1.00 90.75 103 GLY A N 1
ATOM 843 C CA . GLY A 1 103 ? 1.064 -2.932 16.582 1.00 90.75 103 GLY A CA 1
ATOM 844 C C . GLY A 1 103 ? -0.406 -2.605 16.334 1.00 90.75 103 GLY A C 1
ATOM 845 O O . GLY A 1 103 ? -1.281 -3.374 16.723 1.00 90.75 103 GLY A O 1
ATOM 846 N N . ILE A 1 104 ? -0.667 -1.496 15.635 1.00 90.06 104 ILE A N 1
ATOM 847 C CA . ILE A 1 104 ? -2.031 -1.079 15.277 1.00 90.06 104 ILE A CA 1
ATOM 848 C C . ILE A 1 104 ? -2.657 -2.075 14.296 1.00 90.06 104 ILE A C 1
ATOM 850 O O . ILE A 1 104 ? -3.793 -2.489 14.493 1.00 90.06 104 ILE A O 1
ATOM 854 N N . ALA A 1 105 ? -1.894 -2.534 13.299 1.00 90.94 105 ALA A N 1
ATOM 855 C CA . ALA A 1 105 ? -2.434 -3.444 12.296 1.00 90.94 105 ALA A CA 1
ATOM 856 C C . ALA A 1 105 ? -2.889 -4.790 12.878 1.00 90.94 105 ALA A C 1
ATOM 858 O O . ALA A 1 105 ? -3.842 -5.398 12.399 1.00 90.94 105 ALA A O 1
ATOM 859 N N . ILE A 1 106 ? -2.214 -5.278 13.922 1.00 90.62 106 ILE A N 1
ATOM 860 C CA . ILE A 1 106 ? -2.623 -6.511 14.601 1.00 90.62 106 ILE A CA 1
ATOM 861 C C . ILE A 1 106 ? -3.943 -6.300 15.346 1.00 90.62 106 ILE A C 1
ATOM 863 O O . ILE A 1 106 ? -4.835 -7.140 15.228 1.00 90.62 106 ILE A O 1
ATOM 867 N N . SER A 1 107 ? -4.086 -5.196 16.086 1.00 91.12 107 SER A N 1
ATOM 868 C CA . SER A 1 107 ? -5.281 -4.958 16.900 1.00 91.12 107 SER A CA 1
ATOM 869 C C . SER A 1 107 ? -6.517 -4.700 16.040 1.00 91.12 107 SER A C 1
ATOM 871 O O . SER A 1 107 ? -7.560 -5.306 16.279 1.00 91.12 107 SER A O 1
ATOM 873 N N . THR A 1 108 ? -6.414 -3.877 14.998 1.00 91.19 108 THR A N 1
ATOM 874 C CA . THR A 1 108 ? -7.539 -3.605 14.095 1.00 91.19 108 THR A CA 1
ATOM 875 C C . THR A 1 108 ? -7.907 -4.843 13.262 1.00 91.19 108 THR A C 1
ATOM 877 O O . THR A 1 108 ? -9.095 -5.129 13.094 1.00 91.19 108 THR A O 1
ATOM 880 N N . PHE A 1 109 ? -6.942 -5.679 12.857 1.00 89.12 109 PHE A N 1
ATOM 881 C CA . PHE A 1 109 ? -7.243 -6.970 12.223 1.00 89.12 109 PHE A CA 1
ATOM 882 C C . PHE A 1 109 ? -7.924 -7.977 13.167 1.00 89.12 109 PHE A C 1
ATOM 884 O O . PHE A 1 109 ? -8.799 -8.730 12.734 1.00 89.12 109 PHE A O 1
ATOM 891 N N . GLN A 1 110 ? -7.550 -8.004 14.451 1.00 90.19 110 GLN A N 1
ATOM 892 C CA . GLN A 1 110 ? -8.230 -8.821 15.466 1.00 90.19 110 GLN A CA 1
ATOM 893 C C . GLN A 1 110 ? -9.682 -8.375 15.652 1.00 90.19 110 GLN A C 1
ATOM 895 O O . GLN A 1 110 ? -10.576 -9.208 15.505 1.00 90.19 110 GLN A O 1
ATOM 900 N N . LYS A 1 111 ? -9.920 -7.068 15.836 1.00 89.94 111 LYS A N 1
ATOM 901 C CA . LYS A 1 111 ? -11.278 -6.500 15.885 1.00 89.94 111 LYS A CA 1
ATOM 902 C C . LYS A 1 111 ? -12.091 -6.917 14.654 1.00 89.94 111 LYS A C 1
ATOM 904 O O . LYS A 1 111 ? -13.204 -7.413 14.779 1.00 89.94 111 LYS A O 1
ATOM 909 N N . PHE A 1 112 ? -11.524 -6.775 13.451 1.00 88.25 112 PHE A N 1
ATOM 910 C CA . PHE A 1 112 ? -12.200 -7.149 12.204 1.00 88.25 112 PHE A CA 1
ATOM 911 C C . PHE A 1 112 ? -12.599 -8.633 12.158 1.00 88.25 112 PHE A C 1
ATOM 913 O O . PHE A 1 112 ? -13.693 -8.966 11.700 1.00 88.25 112 PHE A O 1
ATOM 920 N N . LYS A 1 113 ? -11.737 -9.535 12.647 1.00 88.06 113 LYS A N 1
ATOM 9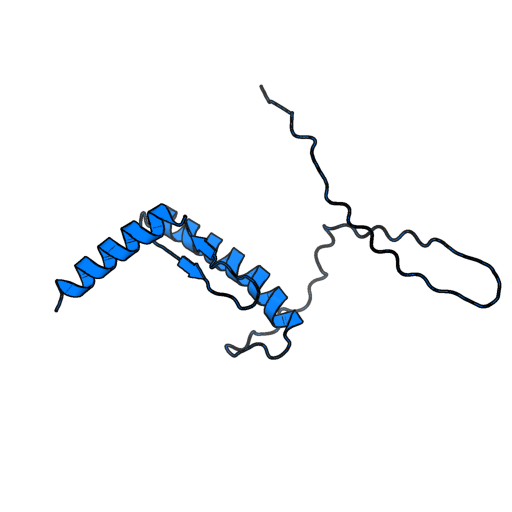21 C CA . LYS A 1 113 ? -12.064 -10.967 12.740 1.00 88.06 113 LYS A CA 1
ATOM 922 C C . LYS A 1 113 ? -13.249 -11.235 13.662 1.00 88.06 113 LYS A C 1
ATOM 924 O O . LYS A 1 113 ? -14.078 -12.070 13.315 1.00 88.06 113 LYS A O 1
ATOM 929 N N . GLU A 1 114 ? -13.318 -10.542 14.794 1.00 88.88 114 GLU A N 1
ATOM 930 C CA . GLU A 1 114 ? -14.408 -10.681 15.766 1.00 88.88 114 GLU A CA 1
ATOM 931 C C . GLU A 1 114 ? -15.750 -10.226 15.165 1.00 88.88 114 GLU A C 1
ATOM 933 O O . GLU A 1 114 ? -16.749 -10.940 15.281 1.00 88.88 114 GLU A O 1
ATOM 938 N N . PHE A 1 115 ? -15.761 -9.117 14.415 1.00 81.81 115 PHE A N 1
ATOM 939 C CA . PHE A 1 115 ? -16.955 -8.652 13.693 1.00 81.81 115 PHE A CA 1
ATOM 940 C C . PHE A 1 115 ? -17.425 -9.637 12.614 1.00 81.81 115 PHE A C 1
ATOM 942 O O . PHE A 1 115 ? -18.616 -9.920 12.495 1.00 81.81 115 PHE A O 1
ATOM 949 N N . ALA A 1 116 ? -16.497 -10.220 11.850 1.00 74.81 116 ALA A N 1
ATOM 950 C CA . ALA A 1 116 ? -16.837 -11.174 10.792 1.00 74.81 116 ALA A CA 1
ATOM 951 C C . ALA A 1 116 ? -17.462 -12.482 11.320 1.00 74.81 116 ALA A C 1
ATOM 953 O O . ALA A 1 116 ? -18.082 -13.222 10.552 1.00 74.81 116 ALA A O 1
ATOM 954 N N . THR A 1 117 ? -17.275 -12.792 12.607 1.00 68.62 117 THR A N 1
ATOM 955 C CA . THR A 1 117 ? -17.870 -13.966 13.259 1.00 68.62 117 THR A CA 1
ATOM 956 C C . THR A 1 117 ? -19.238 -13.708 13.880 1.00 68.62 117 THR A C 1
ATOM 958 O O . THR A 1 117 ? -19.982 -14.666 14.044 1.00 68.62 117 THR A O 1
ATOM 961 N N . SER A 1 118 ? -19.589 -12.458 14.201 1.00 61.69 118 SER A N 1
ATOM 962 C CA . SER A 1 118 ? -20.889 -12.121 14.805 1.00 61.69 118 SER A CA 1
ATOM 963 C C . SER A 1 118 ? -22.013 -11.898 13.789 1.00 61.69 118 SER A C 1
ATOM 965 O O . SER A 1 118 ? -23.180 -11.937 14.159 1.00 61.69 118 SER A O 1
ATOM 967 N N . GLU A 1 119 ? -21.677 -11.648 12.521 1.00 60.12 119 GLU A N 1
ATOM 968 C CA . GLU A 1 119 ? -22.642 -11.436 11.426 1.00 60.12 119 GLU A CA 1
ATOM 969 C C . GLU A 1 119 ? -22.961 -12.717 10.622 1.00 60.12 119 GLU A C 1
ATOM 971 O O . GLU A 1 119 ? -23.532 -12.644 9.532 1.00 60.12 119 GLU A O 1
ATOM 976 N N . ARG A 1 120 ? -22.584 -13.895 11.132 1.00 47.72 120 ARG A N 1
ATOM 977 C CA . ARG A 1 120 ? -22.921 -15.211 10.562 1.00 47.72 120 ARG A CA 1
ATOM 978 C C . ARG A 1 120 ? -23.789 -16.001 11.523 1.00 47.72 120 ARG A C 1
ATOM 980 O O . ARG A 1 120 ? -24.689 -16.702 11.014 1.00 47.72 120 ARG A O 1
#

Organism: Solanum commersonii (NCBI:txid4109)

pLDDT: mean 73.46, std 25.11, range [31.38, 98.25]

Sequence (120 aa):
MIHPYLNLFQNRLILGKYKSNNNNKVILEQTHISLYSSPLAMSRNKVIFSLIENETDRKVSYKKRHIGLLKKAQKLMTLCEVEMDVIIYSPYSNEPKVFPNHGIAISTFQKFKEFATSER

Foldseek 3Di:
DDDDDDPDDPPDDDDDDFDDDPPPDGDDDDDDDDPPPPPDDDPPPDDDPDQPPDPVVNVVCCVVVVVVVLVVQVVCCVVVVDQDKDWADDPVDPHIDIPPDDVSNVVVVVVVVVVVVVVD

Radius of gyration: 22.97 Å; chains: 1; bounding box: 69×46×44 Å

InterPro domains:
  IPR002100 Transcription factor, MADS-box [PF00319] (52-92)
  IPR002100 Transcription factor, MADS-box [PR00404] (44-64)
  IPR002100 Transcription factor, MADS-box [PR00404] (64-79)
  IPR002100 Transcription factor, MADS-box [PR00404] (79-100)
  IPR002100 Transcription factor, MADS-box [PS50066] (42-90)
  IPR002100 Transcription factor, MADS-box [SM00432] (42-101)
  IPR036879 Transcription factor, MADS-box superfamily [G3DSA:3.40.1810.10] (54-120)
  IPR036879 Transcription factor, MADS-box superfamily [SSF55455] (42-114)